Protein AF-A0A1V6B0K1-F1 (afdb_monomer)

Radius of gyration: 16.67 Å; Cα contacts (8 Å, |Δi|>4): 149; chains: 1; bounding box: 42×35×43 Å

pLD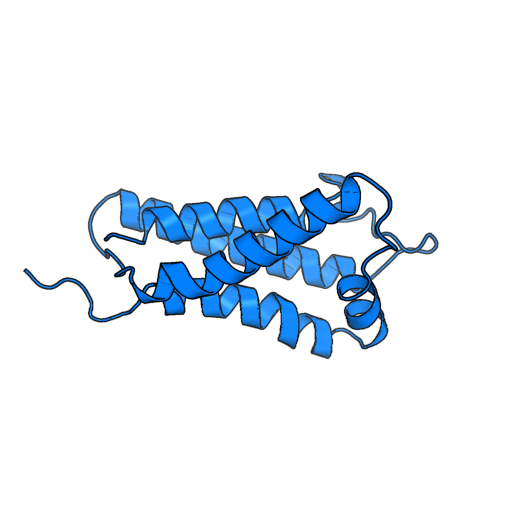DT: mean 90.06, std 9.3, range [43.12, 98.5]

Mean predicted aligned error: 4.93 Å

Solvent-accessible surface area (backbone atoms only — not comparable to full-atom values): 7162 Å² total; per-residue (Å²): 137,83,74,57,89,52,44,26,43,69,69,48,48,61,63,50,45,48,65,56,50,51,35,51,74,68,29,68,67,41,34,50,61,73,69,59,73,78,90,70,59,78,70,45,48,59,53,48,50,52,51,52,54,53,56,52,44,68,61,55,54,28,57,74,20,31,35,44,89,63,64,70,49,22,56,53,10,50,50,30,32,53,51,11,48,52,44,29,52,53,34,51,60,44,59,51,51,47,41,98,87,69,52,44,62,60,77,63,36,59,79,30,95,55,39,47,59,55,15,47,50,38,21,52,51,7,41,54,48,23,38,42,125

Sequence (133 aa):
MKTSFLSGLFLVLPVLLVRFFLLSFLGKEAFKRAAYFPPVRGIEKSAYLVNVLTTFLLFVIPFFLKINTKGFLCITGLFLFILGLALYIISIIQFSKPGENGVNTSGLYSISRNPMYVAFFIYFSGCSLLSRS

Secondary structure (DSSP, 8-state):
----S-BGGGGTHHHHHIIIIIHHHH-HHHHHHHH--PPP-TTHHHHHHHHHHHHHHHHHHHHH-EE---SHHHHHHHHHHHHHHHHHHHHHHHHTS--TTSS--STHHHH-S-HHHHHHHHHHHHHHHHEE-

Structure (mmCIF, N/CA/C/O backbone):
data_AF-A0A1V6B0K1-F1
#
_entry.id   AF-A0A1V6B0K1-F1
#
loop_
_atom_site.group_PDB
_atom_site.id
_atom_site.type_symbol
_atom_site.label_atom_id
_atom_site.label_alt_id
_atom_site.label_comp_id
_atom_site.label_asym_id
_atom_site.label_entity_id
_atom_site.label_seq_id
_atom_site.pdbx_PDB_ins_code
_atom_site.Cartn_x
_atom_site.Cartn_y
_atom_site.Cartn_z
_atom_site.occupancy
_atom_site.B_iso_or_equiv
_atom_site.auth_seq_id
_atom_site.auth_comp_id
_atom_site.auth_asym_id
_atom_site.auth_atom_id
_atom_site.pdbx_PDB_model_num
ATOM 1 N N . MET A 1 1 ? -21.598 5.524 24.552 1.00 43.12 1 MET A N 1
ATOM 2 C CA . MET A 1 1 ? -20.561 4.692 23.900 1.00 43.12 1 MET A CA 1
ATOM 3 C C . MET A 1 1 ? -20.408 5.156 22.448 1.00 43.12 1 MET A C 1
ATOM 5 O O . MET A 1 1 ? -21.234 4.791 21.631 1.00 43.12 1 MET A O 1
ATOM 9 N N . LYS A 1 2 ? -19.460 6.053 22.129 1.00 44.62 2 LYS A N 1
ATOM 10 C CA . LYS A 1 2 ? -19.291 6.580 20.758 1.00 44.62 2 LYS A CA 1
ATOM 11 C C . LYS A 1 2 ? -18.127 5.871 20.064 1.00 44.62 2 LYS A C 1
ATOM 13 O O . LYS A 1 2 ? -16.970 6.182 20.333 1.00 44.62 2 LYS A O 1
ATOM 18 N N . THR A 1 3 ? -18.443 4.879 19.240 1.00 53.88 3 THR A N 1
ATOM 19 C CA . THR A 1 3 ? -17.601 4.449 18.116 1.00 53.88 3 THR A CA 1
ATOM 20 C C . THR A 1 3 ? -17.549 5.615 17.131 1.00 53.88 3 THR A C 1
ATOM 22 O O . THR A 1 3 ? -18.575 6.252 16.887 1.00 53.88 3 THR A O 1
ATOM 25 N N . SER A 1 4 ? -16.367 5.953 16.620 1.00 55.31 4 SER A N 1
ATOM 26 C CA . SER A 1 4 ? -16.260 6.965 15.568 1.00 55.31 4 SER A CA 1
ATOM 27 C C . SER A 1 4 ? -17.088 6.531 14.352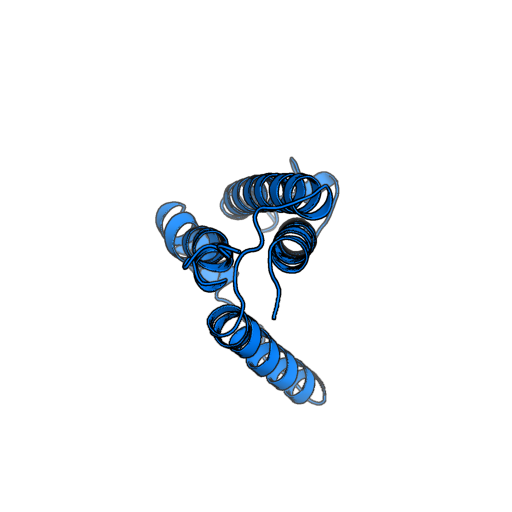 1.00 55.31 4 SER A C 1
ATOM 29 O O . SER A 1 4 ? -17.133 5.345 14.029 1.00 55.31 4 SER A O 1
ATOM 31 N N . PHE A 1 5 ? -17.746 7.479 13.683 1.00 57.12 5 PHE A N 1
ATOM 32 C CA . PHE A 1 5 ? -18.510 7.244 12.448 1.00 57.12 5 PHE A CA 1
ATOM 33 C C . PHE A 1 5 ? -17.595 7.020 11.223 1.00 57.12 5 PHE A C 1
ATOM 35 O O . PHE A 1 5 ? -18.072 6.791 10.116 1.00 57.12 5 PHE A O 1
ATOM 42 N N . LEU A 1 6 ? -16.270 7.090 11.400 1.00 68.94 6 LEU A N 1
ATOM 43 C CA . LEU A 1 6 ? -15.302 6.892 10.324 1.00 68.94 6 LEU A CA 1
ATOM 44 C C . LEU A 1 6 ? -15.246 5.411 9.913 1.00 68.94 6 LEU A C 1
ATOM 46 O O . LEU A 1 6 ? -14.858 4.543 10.699 1.00 68.94 6 LEU A O 1
ATOM 50 N N . SER A 1 7 ? -15.637 5.147 8.665 1.00 85.38 7 SER A N 1
ATOM 51 C CA . SER A 1 7 ? -15.526 3.836 8.019 1.00 85.38 7 SER A CA 1
ATOM 52 C C . SER A 1 7 ? -14.060 3.405 7.895 1.00 85.38 7 SER A C 1
ATOM 54 O O . SER A 1 7 ? -13.173 4.228 7.655 1.00 85.38 7 SER A O 1
ATOM 56 N N . GLY A 1 8 ? -13.803 2.100 7.994 1.00 86.25 8 GLY A N 1
ATOM 57 C CA . GLY A 1 8 ? -12.497 1.497 7.734 1.00 86.25 8 GLY A CA 1
ATOM 58 C C . GLY A 1 8 ? -11.970 1.776 6.323 1.00 86.25 8 GLY A C 1
ATOM 59 O O . GLY A 1 8 ? -10.765 1.695 6.106 1.00 86.25 8 GLY A O 1
ATOM 60 N N . LEU A 1 9 ? -12.827 2.200 5.386 1.00 87.00 9 LEU A N 1
ATOM 61 C CA . LEU A 1 9 ? -12.422 2.654 4.053 1.00 87.00 9 LEU A CA 1
ATOM 62 C C . LEU A 1 9 ? -11.352 3.762 4.110 1.00 87.00 9 LEU A C 1
ATOM 64 O O . LEU A 1 9 ? -10.418 3.763 3.309 1.00 87.00 9 LEU A O 1
ATOM 68 N N . PHE A 1 10 ? -11.434 4.667 5.095 1.00 90.50 10 PHE A N 1
ATOM 69 C CA . PHE A 1 10 ? -10.443 5.734 5.277 1.00 90.50 10 PHE A CA 1
ATOM 70 C C . PHE A 1 10 ? -9.040 5.202 5.584 1.00 90.50 10 PHE A C 1
ATOM 72 O O . PHE A 1 10 ? -8.059 5.867 5.261 1.00 90.50 10 PHE A O 1
ATOM 79 N N . LEU A 1 11 ? -8.933 4.001 6.159 1.00 92.25 11 LEU A N 1
ATOM 80 C CA . LEU A 1 11 ? -7.651 3.349 6.402 1.00 92.25 11 LEU A CA 1
ATOM 81 C C . LEU A 1 11 ? -7.049 2.759 5.127 1.00 92.25 11 LEU A C 1
ATOM 83 O O . LEU A 1 11 ? -5.871 2.468 5.122 1.00 92.25 11 LEU A O 1
ATOM 87 N N . VAL A 1 12 ? -7.802 2.567 4.045 1.00 91.75 12 VAL A N 1
ATOM 88 C CA . VAL A 1 12 ? -7.241 2.005 2.802 1.00 91.75 12 VAL A CA 1
ATOM 89 C C . VAL A 1 12 ? -6.950 3.096 1.774 1.00 91.75 12 VAL A C 1
ATOM 91 O O . VAL A 1 12 ? -6.043 2.952 0.958 1.00 91.75 12 VAL A O 1
ATOM 94 N N . LEU A 1 13 ? -7.640 4.237 1.844 1.00 91.62 13 LEU A N 1
ATOM 95 C CA . LEU A 1 13 ? -7.434 5.348 0.910 1.00 91.62 13 LEU A CA 1
ATOM 96 C C . LEU A 1 13 ? -5.960 5.782 0.758 1.00 91.62 13 LEU A C 1
ATOM 98 O O . LEU A 1 13 ? -5.517 5.897 -0.386 1.00 91.62 13 LEU A O 1
ATOM 102 N N . PRO A 1 14 ? -5.159 5.976 1.826 1.00 94.25 14 PRO A N 1
ATOM 103 C CA . PRO A 1 14 ? -3.788 6.462 1.669 1.00 94.25 14 PRO A CA 1
ATOM 104 C C . PRO A 1 14 ? -2.896 5.519 0.861 1.00 94.25 14 PRO A C 1
ATOM 106 O O . PRO A 1 14 ? -2.168 5.978 -0.019 1.00 94.25 14 PRO A O 1
ATOM 109 N N . VAL A 1 15 ? -2.975 4.204 1.095 1.00 92.81 15 VAL A N 1
ATOM 110 C CA . VAL A 1 15 ? -2.147 3.248 0.344 1.00 92.81 15 VAL A CA 1
ATOM 111 C C . VAL A 1 15 ? -2.549 3.179 -1.130 1.00 92.81 15 VAL A C 1
ATOM 113 O O . VAL A 1 15 ? -1.688 3.013 -1.991 1.00 92.81 15 VAL A O 1
ATOM 116 N N . LEU A 1 16 ? -3.830 3.390 -1.449 1.00 89.81 16 LEU A N 1
ATOM 117 C CA . LEU A 1 16 ? -4.314 3.462 -2.831 1.00 89.81 16 LEU A CA 1
ATOM 118 C C . LEU A 1 16 ? -3.849 4.732 -3.536 1.00 89.81 16 LEU A C 1
ATOM 120 O O . LEU A 1 16 ? -3.402 4.669 -4.683 1.00 89.81 16 LEU A O 1
ATOM 124 N N . LEU A 1 17 ? -3.907 5.872 -2.843 1.00 92.12 17 LEU A N 1
ATOM 125 C CA . LEU A 1 17 ? -3.390 7.135 -3.361 1.00 92.12 17 LEU A CA 1
ATOM 126 C C . LEU A 1 17 ? -1.900 7.010 -3.687 1.00 92.12 17 LEU A C 1
ATOM 128 O O . LEU A 1 17 ? -1.461 7.381 -4.773 1.00 92.12 17 LEU A O 1
ATOM 132 N N . VAL A 1 18 ? -1.128 6.400 -2.792 1.00 92.56 18 VAL A N 1
ATOM 133 C CA . VAL A 1 18 ? 0.295 6.138 -3.021 1.00 92.56 18 VAL A CA 1
ATOM 134 C C . VAL A 1 18 ? 0.502 5.160 -4.186 1.00 92.56 18 VAL A C 1
ATOM 136 O O . VAL A 1 18 ? 1.309 5.421 -5.076 1.00 92.56 18 VAL A O 1
ATOM 139 N N . ARG A 1 19 ? -0.262 4.066 -4.250 1.00 88.19 19 ARG A N 1
ATOM 140 C CA . ARG A 1 19 ? -0.124 3.057 -5.310 1.00 88.19 19 ARG A CA 1
ATOM 141 C C . ARG A 1 19 ? -0.385 3.622 -6.708 1.00 88.19 19 ARG A C 1
ATOM 143 O O . ARG A 1 19 ? 0.373 3.324 -7.628 1.00 88.19 19 ARG A O 1
ATOM 150 N N . PHE A 1 20 ? -1.454 4.399 -6.875 1.00 85.69 20 PHE A N 1
ATOM 151 C CA . PHE A 1 20 ? -1.906 4.845 -8.195 1.00 85.69 20 PHE A CA 1
ATOM 152 C C . PHE A 1 20 ? -1.455 6.264 -8.538 1.00 85.69 20 PHE A C 1
ATOM 154 O O . PHE A 1 20 ? -0.947 6.486 -9.636 1.00 85.69 20 PHE A O 1
ATOM 161 N N . PHE A 1 21 ? -1.601 7.224 -7.621 1.00 90.19 21 PHE A N 1
ATOM 162 C CA . PHE A 1 21 ? -1.319 8.631 -7.913 1.00 90.19 21 PHE A CA 1
ATOM 163 C C . PHE A 1 21 ? 0.163 8.957 -7.769 1.00 90.19 21 PHE A C 1
ATOM 165 O O . PHE A 1 21 ? 0.748 9.475 -8.718 1.00 90.19 21 PHE A O 1
ATOM 172 N N . LEU A 1 22 ? 0.797 8.620 -6.637 1.00 91.12 22 LEU A N 1
ATOM 173 C CA . LEU A 1 22 ? 2.219 8.939 -6.435 1.00 91.12 22 LEU A CA 1
ATOM 174 C C . LEU A 1 22 ? 3.076 8.334 -7.551 1.00 91.12 22 LEU A C 1
ATOM 176 O O . LEU A 1 22 ? 3.899 9.027 -8.143 1.00 91.12 22 LEU A O 1
ATOM 180 N N . LEU A 1 23 ? 2.849 7.063 -7.885 1.00 87.38 23 LEU A N 1
ATOM 181 C CA . LEU A 1 23 ? 3.613 6.404 -8.940 1.00 87.38 23 LEU A CA 1
ATOM 182 C C . LEU A 1 23 ? 3.386 7.041 -10.322 1.00 87.38 23 LEU A C 1
ATOM 184 O O . LEU A 1 23 ? 4.332 7.162 -11.100 1.00 87.38 23 LEU A O 1
ATOM 188 N N . SER A 1 24 ? 2.162 7.498 -10.604 1.00 88.06 24 SER A N 1
ATOM 189 C CA . SER A 1 24 ? 1.844 8.223 -11.841 1.00 88.06 24 SER A CA 1
ATOM 190 C C . SER A 1 24 ? 2.595 9.555 -11.942 1.00 88.06 24 SER A C 1
ATOM 192 O O . SER A 1 24 ? 3.058 9.906 -13.028 1.00 88.06 24 SER A O 1
ATOM 194 N N . PHE A 1 25 ? 2.782 10.264 -10.823 1.00 91.50 25 PHE A N 1
ATOM 195 C CA . PHE A 1 25 ? 3.589 11.491 -10.769 1.00 91.50 25 PHE A CA 1
ATOM 196 C C . PHE A 1 25 ? 5.096 11.233 -10.895 1.00 91.50 25 PHE A C 1
ATOM 198 O O . PHE A 1 25 ? 5.811 12.065 -11.447 1.00 91.50 25 PHE A O 1
ATOM 205 N N . LEU A 1 26 ? 5.589 10.089 -10.411 1.00 91.00 26 LEU A N 1
ATOM 206 C CA . LEU A 1 26 ? 7.016 9.751 -10.449 1.00 91.00 26 LEU A CA 1
ATOM 207 C C . LEU A 1 26 ? 7.516 9.333 -11.841 1.00 91.00 26 LEU A C 1
ATOM 209 O O . LEU A 1 26 ? 8.717 9.400 -12.098 1.00 91.00 26 LEU A O 1
ATOM 213 N N . GLY A 1 27 ? 6.626 8.907 -12.741 1.00 89.06 27 GLY A N 1
ATOM 214 C CA . GLY A 1 27 ? 6.960 8.711 -14.150 1.00 89.06 27 GLY A CA 1
ATOM 215 C C . GLY A 1 27 ? 6.144 7.625 -14.847 1.00 89.06 27 GLY A C 1
ATOM 216 O O . GLY A 1 27 ? 5.885 6.554 -14.296 1.00 89.06 27 GLY A O 1
ATOM 217 N N . LYS A 1 28 ? 5.814 7.869 -16.123 1.00 87.06 28 LYS A N 1
ATOM 218 C CA . LYS A 1 28 ? 5.012 6.955 -16.959 1.00 87.06 28 LYS A CA 1
ATOM 219 C C . LYS A 1 28 ? 5.622 5.556 -17.066 1.00 87.06 28 LYS A C 1
ATOM 221 O O . LYS A 1 28 ? 4.895 4.573 -17.001 1.00 87.06 28 LYS A O 1
ATOM 226 N N . GLU A 1 29 ? 6.944 5.455 -17.187 1.00 88.44 29 GLU A N 1
ATOM 227 C CA . GLU A 1 29 ? 7.631 4.160 -17.280 1.00 88.44 29 GLU A CA 1
ATOM 228 C C . GLU A 1 29 ? 7.605 3.390 -15.954 1.00 88.44 29 GLU A C 1
ATOM 230 O O . GLU A 1 29 ? 7.416 2.177 -15.951 1.00 88.44 29 GLU A O 1
ATOM 235 N N . ALA A 1 30 ? 7.719 4.078 -14.814 1.00 87.69 30 ALA A N 1
ATOM 236 C CA . ALA A 1 30 ? 7.575 3.444 -13.504 1.00 87.69 30 ALA A CA 1
ATOM 237 C C . ALA A 1 30 ? 6.150 2.911 -13.298 1.00 87.69 30 ALA A C 1
ATOM 239 O O . ALA A 1 30 ? 5.971 1.778 -12.849 1.00 87.69 30 ALA A O 1
ATOM 240 N N . PHE A 1 31 ? 5.148 3.694 -13.700 1.00 88.69 31 PHE A N 1
ATOM 241 C CA . PHE A 1 31 ? 3.752 3.275 -13.678 1.00 88.69 31 PHE A CA 1
ATOM 242 C C . PHE A 1 31 ? 3.495 2.061 -14.583 1.00 88.69 31 PHE A C 1
ATOM 244 O O . PHE A 1 31 ? 2.932 1.070 -14.122 1.00 88.69 31 PHE A O 1
ATOM 251 N N . LYS A 1 32 ? 3.982 2.079 -15.834 1.00 89.75 32 LYS A N 1
ATOM 252 C CA . LYS A 1 32 ? 3.892 0.931 -16.754 1.00 89.75 32 LYS A CA 1
ATOM 253 C C . LYS A 1 32 ? 4.542 -0.324 -16.174 1.00 89.75 32 LYS A C 1
ATOM 255 O O . LYS A 1 32 ? 3.940 -1.389 -16.240 1.00 89.75 32 LYS A O 1
ATOM 260 N N . ARG A 1 33 ? 5.732 -0.208 -15.570 1.00 89.62 33 ARG A N 1
ATOM 261 C CA . ARG A 1 33 ? 6.414 -1.346 -14.927 1.00 89.62 33 ARG A CA 1
ATOM 262 C C . ARG A 1 33 ? 5.618 -1.923 -13.759 1.00 89.62 33 ARG A C 1
ATOM 264 O O . ARG A 1 33 ? 5.574 -3.135 -13.620 1.00 89.62 33 ARG A O 1
ATOM 271 N N . ALA A 1 34 ? 4.984 -1.090 -12.934 1.00 88.25 34 ALA A N 1
ATOM 272 C CA . ALA A 1 34 ? 4.155 -1.583 -11.829 1.00 88.25 34 ALA A CA 1
ATOM 273 C C . ALA A 1 34 ? 2.807 -2.162 -12.287 1.00 88.25 34 ALA A C 1
ATOM 275 O O . ALA A 1 34 ? 2.252 -3.023 -11.608 1.00 88.25 34 ALA A O 1
ATOM 276 N N . ALA A 1 35 ? 2.272 -1.677 -13.410 1.00 87.62 35 ALA A N 1
ATOM 277 C CA . ALA A 1 35 ? 1.057 -2.201 -14.026 1.00 87.62 35 ALA A CA 1
ATOM 278 C C . ALA A 1 35 ? 1.313 -3.472 -14.853 1.00 87.62 35 ALA A C 1
ATOM 280 O O . ALA A 1 35 ? 0.369 -4.192 -15.178 1.00 87.62 35 ALA A O 1
ATOM 281 N N . TYR A 1 36 ? 2.571 -3.749 -15.203 1.00 88.88 36 TYR A N 1
ATOM 282 C CA . TYR A 1 36 ? 2.939 -4.926 -15.969 1.00 88.88 36 TYR A CA 1
ATOM 283 C C . TYR A 1 36 ? 2.695 -6.195 -15.154 1.00 88.88 36 TYR A C 1
ATOM 285 O O . TYR A 1 36 ? 3.282 -6.402 -14.091 1.00 88.88 36 TYR A O 1
ATOM 293 N N . PHE A 1 37 ? 1.848 -7.066 -15.693 1.00 84.06 37 PHE A N 1
ATOM 294 C CA . PHE A 1 37 ? 1.618 -8.399 -15.164 1.00 84.06 37 PHE A CA 1
ATOM 295 C C . PHE A 1 37 ? 2.122 -9.427 -16.186 1.00 84.06 37 PHE A C 1
ATOM 297 O O . PHE A 1 37 ? 1.713 -9.360 -17.349 1.00 84.06 37 PHE A O 1
ATOM 304 N N . PRO A 1 38 ? 3.024 -10.350 -15.807 1.00 85.12 38 PRO A N 1
ATOM 305 C CA . PRO A 1 38 ? 3.553 -11.337 -16.740 1.00 85.12 38 PRO A CA 1
ATOM 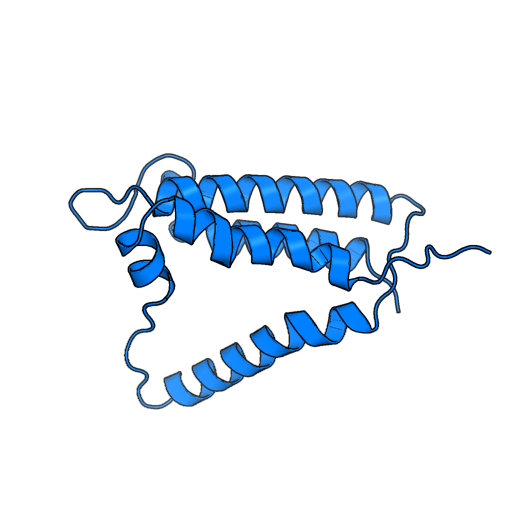306 C C . PRO A 1 38 ? 2.455 -12.311 -17.218 1.00 85.12 38 PRO A C 1
ATOM 308 O O . PRO A 1 38 ? 1.470 -12.527 -16.506 1.00 85.12 38 PRO A O 1
ATOM 311 N N . PRO A 1 39 ? 2.602 -12.924 -18.409 1.00 89.50 39 PRO A N 1
ATOM 312 C CA . PRO A 1 39 ? 1.619 -13.872 -18.930 1.00 89.50 39 PRO A CA 1
ATOM 313 C C . PRO A 1 39 ? 1.447 -15.084 -18.004 1.00 89.50 39 PRO A C 1
ATOM 315 O O . PRO A 1 39 ? 2.421 -15.774 -17.721 1.00 89.50 39 PRO A O 1
ATOM 318 N N . VAL A 1 40 ? 0.209 -15.376 -17.594 1.00 91.69 40 VAL A N 1
ATOM 319 C CA . VAL A 1 40 ? -0.120 -16.500 -16.696 1.00 91.69 40 VAL A CA 1
ATOM 320 C C . VAL A 1 40 ? -0.314 -17.819 -17.445 1.00 91.69 40 VAL A C 1
ATOM 322 O O . VAL A 1 40 ? -1.050 -17.881 -18.437 1.00 91.69 40 VAL A O 1
ATOM 325 N N . ARG A 1 41 ? 0.291 -18.908 -16.959 1.00 93.31 41 ARG A N 1
ATOM 326 C CA . ARG A 1 41 ? 0.202 -20.253 -17.559 1.00 93.31 41 ARG A CA 1
ATOM 327 C C . ARG A 1 41 ? -0.173 -21.327 -16.535 1.00 93.31 41 ARG A C 1
ATOM 329 O O . ARG A 1 41 ? 0.256 -21.304 -15.388 1.00 93.31 41 ARG A O 1
ATOM 336 N N . GLY A 1 42 ? -0.975 -22.305 -16.964 1.00 93.38 42 GLY A N 1
ATOM 337 C CA . GLY A 1 42 ? -1.361 -23.447 -16.125 1.00 93.38 42 GLY A CA 1
ATOM 338 C C . GLY A 1 42 ? -1.961 -23.024 -14.777 1.00 93.38 42 GLY A C 1
ATOM 339 O O . GLY A 1 42 ? -2.954 -22.295 -14.744 1.00 93.38 42 GLY A O 1
ATOM 340 N N . ILE A 1 43 ? -1.334 -23.461 -13.678 1.00 93.06 43 ILE A N 1
ATOM 341 C CA . ILE A 1 43 ? -1.774 -23.201 -12.296 1.00 93.06 43 ILE A CA 1
ATOM 342 C C . ILE A 1 43 ? -1.708 -21.720 -11.892 1.00 93.06 43 ILE A C 1
ATOM 344 O O . ILE A 1 43 ? -2.452 -21.283 -11.012 1.00 93.06 43 ILE A O 1
ATOM 348 N N . GLU A 1 44 ? -0.887 -20.918 -12.577 1.00 92.69 44 GLU A N 1
ATOM 349 C CA . GLU A 1 44 ? -0.782 -19.477 -12.329 1.00 92.69 44 GLU A CA 1
ATOM 350 C C . GLU A 1 44 ? -2.108 -18.759 -12.598 1.00 92.69 44 GLU A C 1
ATOM 352 O O . GLU A 1 44 ? -2.381 -17.735 -11.979 1.00 92.69 44 GLU A O 1
ATOM 357 N N . LYS A 1 45 ? -2.976 -19.310 -13.463 1.00 92.69 45 LYS A N 1
ATOM 358 C CA . LYS A 1 45 ? -4.320 -18.762 -13.705 1.00 92.69 45 LYS A CA 1
ATOM 359 C C . LYS A 1 45 ? -5.175 -18.776 -12.439 1.00 92.69 45 LYS A C 1
ATOM 361 O O . LYS A 1 45 ? -5.833 -17.784 -12.136 1.00 92.69 45 LYS A O 1
ATOM 366 N N . SER A 1 46 ? -5.141 -19.873 -11.683 1.00 93.19 46 SER A N 1
ATOM 367 C CA . SER A 1 46 ? -5.879 -19.982 -10.422 1.00 93.19 46 SER A CA 1
ATOM 368 C C . SER A 1 46 ? -5.285 -19.068 -9.354 1.00 93.19 46 SER A C 1
ATOM 370 O O . SER A 1 46 ? -6.027 -18.371 -8.667 1.00 93.19 46 SER A O 1
ATOM 372 N N . ALA A 1 47 ? -3.953 -18.999 -9.256 1.00 91.94 47 ALA A N 1
ATOM 373 C CA . ALA A 1 47 ? -3.281 -18.072 -8.344 1.00 91.94 47 ALA A CA 1
ATOM 374 C C . ALA A 1 47 ? -3.608 -16.603 -8.674 1.00 91.94 47 ALA A C 1
ATOM 376 O O . ALA A 1 47 ? -3.868 -15.802 -7.776 1.00 91.94 47 ALA A O 1
ATOM 377 N N . TYR A 1 48 ? -3.666 -16.259 -9.962 1.00 92.00 48 TYR A N 1
ATOM 378 C CA . TYR A 1 48 ? -4.079 -14.939 -10.424 1.00 92.00 48 TYR A CA 1
ATOM 379 C C . TYR A 1 48 ? -5.528 -14.625 -10.051 1.00 92.00 48 TYR A C 1
ATOM 381 O O . TYR A 1 48 ? -5.798 -13.533 -9.552 1.00 92.00 48 TYR A O 1
ATOM 389 N N . LEU A 1 49 ? -6.448 -15.581 -10.217 1.00 93.31 49 LEU A N 1
ATOM 390 C CA . LEU A 1 49 ? -7.840 -15.405 -9.803 1.00 93.31 49 LEU A CA 1
ATOM 391 C C . LEU A 1 49 ? -7.946 -15.143 -8.297 1.00 93.31 49 LEU A C 1
ATOM 393 O O . LEU A 1 49 ? -8.619 -14.197 -7.891 1.00 93.31 49 LEU A O 1
ATOM 397 N N . VAL A 1 50 ? -7.237 -15.924 -7.475 1.00 94.50 50 VAL A N 1
ATOM 398 C CA . VAL A 1 50 ? -7.168 -15.694 -6.023 1.00 94.50 50 VAL A CA 1
ATOM 399 C C . VAL A 1 50 ? -6.645 -14.291 -5.733 1.00 94.50 50 VAL A C 1
ATOM 401 O O . VAL A 1 50 ? -7.254 -13.580 -4.943 1.00 94.50 50 VAL A O 1
ATOM 404 N N . ASN A 1 51 ? -5.573 -13.860 -6.401 1.00 90.75 51 ASN A N 1
ATOM 405 C CA . ASN A 1 51 ? -5.011 -12.523 -6.225 1.00 90.75 51 ASN A CA 1
ATOM 406 C C . ASN A 1 51 ? -6.002 -11.404 -6.591 1.00 90.75 51 ASN A C 1
ATOM 408 O O . ASN A 1 51 ? -6.100 -10.418 -5.864 1.00 90.75 51 ASN A O 1
ATOM 412 N N . VAL A 1 52 ? -6.749 -11.537 -7.692 1.00 92.31 52 VAL A N 1
ATOM 413 C CA . VAL A 1 52 ? -7.770 -10.551 -8.089 1.00 92.31 52 VAL A CA 1
ATOM 414 C C . VAL A 1 52 ? -8.898 -10.499 -7.061 1.00 92.31 52 VAL A C 1
ATOM 416 O O . VAL A 1 52 ? -9.273 -9.410 -6.624 1.00 92.31 52 VAL A O 1
ATOM 419 N N . LEU A 1 53 ? -9.403 -11.659 -6.630 1.00 95.69 53 LEU A N 1
ATOM 420 C CA . LEU A 1 53 ? -10.486 -11.743 -5.650 1.00 95.69 53 LEU A CA 1
ATOM 421 C C . LEU A 1 53 ? -10.068 -11.173 -4.293 1.00 95.69 53 LEU A C 1
ATOM 423 O O . LEU A 1 53 ? -10.791 -10.357 -3.726 1.00 95.69 53 LEU A O 1
ATOM 427 N N . THR A 1 54 ? -8.892 -11.537 -3.779 1.00 91.56 54 THR A N 1
ATOM 428 C CA . THR A 1 54 ? -8.400 -11.005 -2.499 1.00 91.56 54 THR A CA 1
ATOM 429 C C . THR A 1 54 ? -8.101 -9.516 -2.590 1.00 91.56 54 TH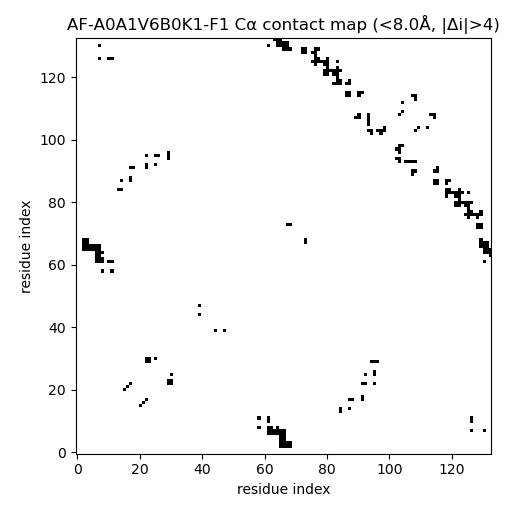R A C 1
ATOM 431 O O . THR A 1 54 ? -8.469 -8.771 -1.684 1.00 91.56 54 THR A O 1
ATOM 434 N N . THR A 1 55 ? -7.526 -9.056 -3.705 1.00 89.25 55 THR A N 1
ATOM 435 C CA . THR A 1 55 ? -7.318 -7.626 -3.955 1.00 89.25 55 THR A CA 1
ATOM 436 C C . THR A 1 55 ? -8.645 -6.878 -3.944 1.00 89.25 55 THR A C 1
ATOM 438 O O . THR A 1 55 ? -8.736 -5.854 -3.283 1.00 89.25 55 THR A O 1
ATOM 441 N N . PHE A 1 56 ? -9.689 -7.395 -4.596 1.00 91.00 56 PHE A N 1
ATOM 442 C CA . PHE A 1 56 ? -11.026 -6.797 -4.569 1.00 91.00 56 PHE A CA 1
ATOM 443 C C . PHE A 1 56 ? -11.618 -6.754 -3.149 1.00 91.00 56 PHE A C 1
ATOM 445 O O . PHE A 1 56 ? -12.136 -5.723 -2.716 1.00 91.00 56 PHE A O 1
ATOM 452 N N . LEU A 1 57 ? -11.476 -7.836 -2.380 1.00 91.38 57 LEU A N 1
ATOM 453 C CA . LEU A 1 57 ? -11.952 -7.901 -0.996 1.00 91.38 57 LEU A CA 1
ATOM 454 C C . LEU A 1 57 ? -11.252 -6.899 -0.067 1.00 91.38 57 LEU A C 1
ATOM 456 O O . LEU A 1 57 ? -11.897 -6.399 0.856 1.00 91.38 57 LEU A O 1
ATOM 460 N N . LEU A 1 58 ? -9.990 -6.535 -0.334 1.00 86.19 58 LEU A N 1
ATOM 461 C CA . LEU A 1 58 ? -9.296 -5.467 0.402 1.00 86.19 58 LEU A CA 1
ATOM 462 C C . LEU A 1 58 ? -9.974 -4.095 0.254 1.00 86.19 58 LEU A C 1
ATOM 464 O O . LEU A 1 58 ? -9.752 -3.234 1.099 1.00 86.19 58 LEU A O 1
ATOM 468 N N . PHE A 1 59 ? -10.810 -3.882 -0.767 1.00 84.12 59 PHE A N 1
ATOM 469 C CA . PHE A 1 59 ? -11.623 -2.667 -0.907 1.00 84.12 59 PHE A CA 1
ATOM 470 C C . PHE A 1 59 ? -13.001 -2.816 -0.263 1.00 84.12 59 PHE A C 1
ATOM 472 O O . PHE A 1 59 ? -13.502 -1.877 0.352 1.00 84.12 59 PHE A O 1
ATOM 479 N N . VAL A 1 60 ? -13.614 -3.993 -0.403 1.00 89.25 60 VAL A N 1
ATOM 480 C CA . VAL A 1 60 ? -15.000 -4.230 0.021 1.00 89.25 60 VAL A CA 1
ATOM 481 C C . VAL A 1 60 ? -15.115 -4.420 1.530 1.00 89.25 60 VAL A C 1
ATOM 483 O O . VAL A 1 60 ? -15.994 -3.834 2.151 1.00 89.25 60 VAL A O 1
ATOM 486 N N . ILE A 1 61 ? -14.232 -5.205 2.149 1.00 90.25 61 ILE A N 1
ATOM 487 C CA . ILE A 1 61 ? -14.330 -5.521 3.582 1.00 90.25 61 ILE A CA 1
ATOM 488 C C . ILE A 1 61 ? -14.228 -4.258 4.461 1.00 90.25 61 ILE A C 1
ATOM 490 O O . ILE A 1 61 ? -15.090 -4.083 5.326 1.00 90.25 61 ILE A O 1
ATOM 494 N N . PRO A 1 62 ? -13.264 -3.335 4.252 1.00 89.06 62 PRO A N 1
ATOM 495 C CA . PRO A 1 62 ? -13.130 -2.141 5.091 1.00 89.06 62 PRO A CA 1
ATOM 496 C C . PRO A 1 62 ? -14.342 -1.209 5.074 1.00 89.06 62 PRO A C 1
ATOM 498 O O . PRO A 1 62 ? -14.517 -0.444 6.021 1.00 89.06 62 PRO A O 1
ATOM 501 N N . PHE A 1 63 ? -15.192 -1.283 4.044 1.00 87.25 63 PHE A N 1
ATOM 502 C CA . PHE A 1 63 ? -16.450 -0.537 3.990 1.00 87.25 63 PHE A CA 1
ATOM 503 C C . PHE A 1 63 ? -17.368 -0.880 5.172 1.00 87.25 63 PHE A C 1
ATOM 505 O O . PHE A 1 63 ? -17.990 0.010 5.753 1.00 87.25 63 PHE A O 1
ATOM 512 N N . PHE A 1 64 ? -17.398 -2.156 5.565 1.00 88.81 64 PHE A N 1
ATOM 513 C CA . PHE A 1 64 ? -18.230 -2.665 6.657 1.00 88.81 64 PHE A CA 1
ATOM 514 C C . PHE A 1 64 ? -17.570 -2.547 8.036 1.00 88.81 64 PHE A C 1
ATOM 516 O O . PHE A 1 64 ? -18.229 -2.779 9.048 1.00 88.81 64 PHE A O 1
ATOM 523 N N . LEU A 1 65 ? -16.286 -2.185 8.095 1.00 90.00 65 LEU A N 1
ATOM 524 C CA . LEU A 1 65 ? -15.543 -2.058 9.345 1.00 90.00 65 LEU A CA 1
ATOM 525 C C . LEU A 1 65 ? -15.610 -0.631 9.890 1.00 90.00 65 LEU A C 1
ATOM 527 O O . LEU A 1 65 ? -15.664 0.348 9.143 1.00 90.00 65 LEU A O 1
ATOM 531 N N . LYS A 1 66 ? -15.555 -0.503 11.217 1.00 90.44 66 LYS A N 1
ATOM 532 C CA . LYS A 1 66 ? -15.465 0.787 11.914 1.00 90.44 66 LYS A CA 1
ATOM 533 C C . LYS A 1 66 ? -14.090 0.955 12.536 1.00 90.44 66 LYS A C 1
ATOM 535 O O . LYS A 1 66 ? -13.487 -0.011 13.002 1.00 90.44 66 LYS A O 1
ATOM 540 N N . ILE A 1 67 ? -13.616 2.196 12.592 1.00 89.88 67 ILE A N 1
ATOM 541 C CA . ILE A 1 67 ? -12.352 2.509 13.258 1.00 89.88 67 ILE A CA 1
ATOM 542 C C . ILE A 1 67 ? -12.5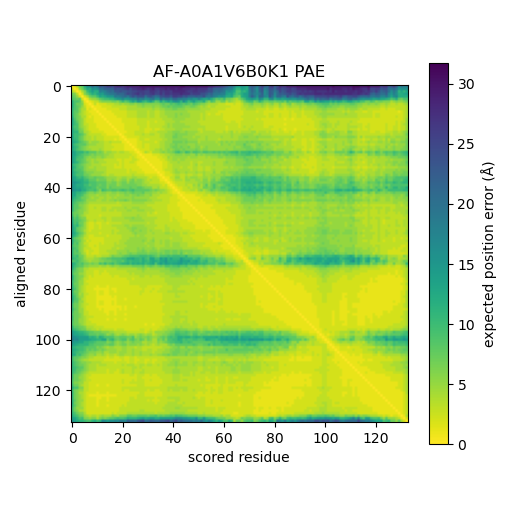73 2.566 14.773 1.00 89.88 67 ILE A C 1
ATOM 544 O O . ILE A 1 67 ? -13.392 3.342 15.281 1.00 89.88 67 ILE A O 1
ATOM 548 N N . ASN A 1 68 ? -11.816 1.756 15.507 1.00 85.94 68 ASN A N 1
ATOM 549 C CA . ASN A 1 68 ? -11.763 1.784 16.957 1.00 85.94 68 ASN A CA 1
ATOM 550 C C . ASN A 1 68 ? -10.601 2.667 17.422 1.00 85.94 68 ASN A C 1
ATOM 552 O O . ASN A 1 68 ? -9.434 2.343 17.235 1.00 85.94 68 ASN A O 1
ATOM 556 N N . THR A 1 69 ? -10.933 3.770 18.085 1.00 83.06 69 THR A N 1
ATOM 557 C CA . THR A 1 69 ? -9.963 4.771 18.544 1.00 83.06 69 THR A CA 1
ATOM 558 C C . THR A 1 69 ? -9.535 4.586 20.003 1.00 83.06 69 THR A C 1
ATOM 560 O O . THR A 1 69 ? -9.057 5.528 20.633 1.00 83.06 69 THR A O 1
ATOM 563 N N . LYS A 1 70 ? -9.752 3.401 20.593 1.00 83.25 70 LYS A N 1
ATOM 564 C CA . LYS A 1 70 ? -9.555 3.174 22.032 1.00 83.25 70 LYS A CA 1
ATOM 565 C C . LYS A 1 70 ? -8.580 2.044 22.339 1.00 83.25 70 LYS A C 1
ATOM 567 O O . LYS A 1 70 ? -8.616 0.984 21.720 1.00 83.25 70 LYS A O 1
ATOM 572 N N . GLY A 1 71 ? -7.798 2.255 23.397 1.00 87.31 71 GLY A N 1
ATOM 573 C CA . GLY A 1 71 ? -6.925 1.250 24.000 1.00 87.31 71 GLY A CA 1
ATOM 574 C C . GLY A 1 71 ? -5.573 1.091 23.305 1.00 87.31 71 GLY A C 1
ATOM 575 O O . GLY A 1 71 ? -5.263 1.754 22.317 1.00 87.31 71 GLY A O 1
AT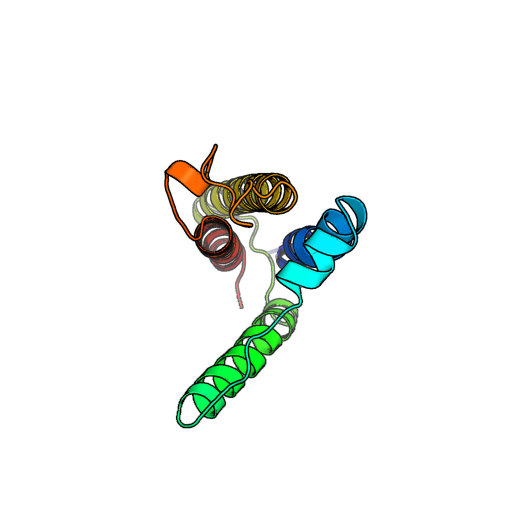OM 576 N N . PHE A 1 72 ? -4.763 0.179 23.838 1.00 90.31 72 PHE A N 1
ATOM 577 C CA . PHE A 1 72 ? -3.399 -0.085 23.371 1.00 90.31 72 PHE A CA 1
ATOM 578 C C . PHE A 1 72 ? -3.333 -0.570 21.910 1.00 90.31 72 PHE A C 1
ATOM 580 O O . PHE A 1 72 ? -2.411 -0.217 21.175 1.00 90.31 72 PHE A O 1
ATOM 587 N N . LEU A 1 73 ? -4.350 -1.314 21.457 1.00 90.81 73 LEU A N 1
ATOM 588 C CA . LEU A 1 73 ? -4.470 -1.760 20.062 1.00 90.81 73 LEU A CA 1
ATOM 589 C C . LEU A 1 73 ? -4.592 -0.587 19.080 1.00 90.81 73 LEU A C 1
ATOM 591 O O . LEU A 1 73 ? -4.068 -0.655 17.976 1.00 90.81 73 LEU A O 1
ATOM 595 N N . CYS A 1 74 ? -5.214 0.522 19.494 1.00 92.25 74 CYS A N 1
ATOM 596 C CA . CYS A 1 74 ? -5.289 1.717 18.658 1.00 92.25 74 CYS A CA 1
ATOM 597 C C . CYS A 1 74 ? -3.911 2.366 18.479 1.00 92.25 74 CYS A C 1
ATOM 599 O O . CYS A 1 74 ? -3.568 2.778 17.376 1.00 92.25 74 CYS A O 1
ATOM 601 N N . ILE A 1 75 ? -3.118 2.458 19.550 1.00 94.44 75 ILE A N 1
ATOM 602 C CA . ILE A 1 75 ? -1.787 3.082 19.507 1.00 94.44 75 ILE A CA 1
ATOM 603 C C . ILE A 1 75 ? -0.846 2.243 18.638 1.00 94.44 75 ILE A C 1
ATOM 605 O O . ILE A 1 75 ? -0.193 2.766 17.737 1.00 94.44 75 ILE A O 1
ATOM 609 N N . THR A 1 76 ? -0.817 0.932 18.876 1.00 95.62 76 THR A N 1
ATOM 610 C CA . THR A 1 76 ? -0.009 -0.011 18.088 1.00 95.62 76 THR A CA 1
ATOM 611 C C . THR A 1 76 ? -0.457 -0.062 16.630 1.00 95.62 76 THR A C 1
ATOM 613 O O . THR A 1 76 ? 0.378 0.020 15.731 1.00 95.62 76 THR A O 1
ATOM 616 N N . GLY A 1 77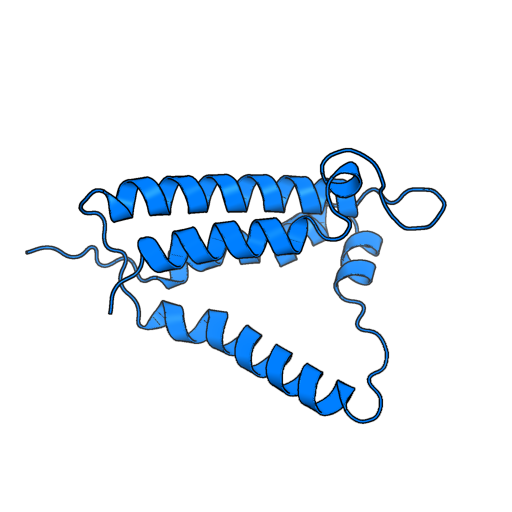 ? -1.767 -0.106 16.381 1.00 96.12 77 GLY A N 1
ATOM 617 C CA . GLY A 1 77 ? -2.335 -0.054 15.038 1.00 96.12 77 GLY A CA 1
ATOM 618 C C . GLY A 1 77 ? -1.969 1.229 14.291 1.00 96.12 77 GLY A C 1
ATOM 619 O O . GLY A 1 77 ? -1.544 1.162 13.141 1.00 96.12 77 GLY A O 1
ATOM 620 N N . LEU A 1 78 ? -2.044 2.389 14.953 1.00 96.06 78 LEU A N 1
ATOM 621 C CA . LEU A 1 78 ? -1.664 3.678 14.367 1.00 96.06 78 LEU A CA 1
ATOM 622 C C . LEU A 1 78 ? -0.166 3.748 14.052 1.00 96.06 78 LEU A C 1
ATOM 624 O O . LEU A 1 78 ? 0.214 4.228 12.984 1.00 96.06 78 LEU A O 1
ATOM 628 N N . PHE A 1 79 ? 0.682 3.237 14.945 1.00 97.50 79 PHE A N 1
ATOM 629 C CA . PHE A 1 79 ? 2.120 3.161 14.704 1.00 97.50 79 PHE A CA 1
ATOM 630 C C . PHE A 1 79 ? 2.437 2.318 13.461 1.00 97.50 79 PHE A C 1
ATOM 632 O O . PHE A 1 79 ? 3.126 2.794 12.559 1.00 97.50 79 PHE A O 1
ATOM 639 N N . LEU A 1 80 ? 1.888 1.101 13.371 1.00 98.19 80 LEU A N 1
ATOM 640 C CA . LEU A 1 80 ? 2.097 0.221 12.215 1.00 98.19 80 LEU A CA 1
ATOM 641 C C . LEU A 1 80 ? 1.510 0.810 10.930 1.00 98.19 80 LEU A C 1
ATOM 643 O O . LEU A 1 80 ? 2.125 0.710 9.871 1.00 98.19 80 LEU A O 1
ATOM 647 N N . PHE A 1 81 ? 0.357 1.470 11.019 1.00 97.19 81 PHE A N 1
ATOM 648 C CA . PHE A 1 81 ? -0.264 2.162 9.897 1.00 97.19 81 PHE A CA 1
ATOM 649 C C . PHE A 1 81 ? 0.656 3.246 9.316 1.00 97.19 81 PHE A C 1
ATOM 651 O O . PHE A 1 81 ? 0.927 3.251 8.115 1.00 97.19 81 PHE A O 1
ATOM 658 N N . ILE A 1 82 ? 1.186 4.136 10.161 1.00 98.06 82 ILE A N 1
ATOM 659 C CA . ILE A 1 82 ? 2.078 5.221 9.726 1.00 98.06 82 ILE A CA 1
ATOM 660 C C . ILE A 1 82 ? 3.406 4.654 9.215 1.00 98.06 82 ILE A C 1
ATOM 662 O O . ILE A 1 82 ? 3.868 5.044 8.142 1.00 98.06 82 ILE A O 1
ATOM 666 N N . LEU A 1 83 ? 4.001 3.707 9.948 1.00 98.50 83 LEU A N 1
ATOM 667 C CA . LEU A 1 83 ? 5.265 3.075 9.574 1.00 98.50 83 LEU A CA 1
ATOM 668 C C . LEU A 1 83 ? 5.153 2.353 8.227 1.00 98.50 83 LEU A C 1
ATOM 670 O O . LEU A 1 83 ? 5.977 2.567 7.339 1.00 98.50 83 LEU A O 1
ATOM 674 N N . GLY A 1 84 ? 4.118 1.529 8.056 1.00 98.44 84 GLY A N 1
ATOM 675 C CA . GLY A 1 84 ? 3.860 0.809 6.814 1.00 98.44 84 GLY A CA 1
ATOM 676 C C . GLY A 1 84 ? 3.656 1.760 5.638 1.00 98.44 84 GLY A C 1
ATOM 677 O O . GLY A 1 84 ? 4.238 1.549 4.576 1.00 98.44 84 GLY A O 1
ATOM 678 N N . LEU A 1 85 ? 2.912 2.855 5.835 1.00 98.38 85 LEU A N 1
ATOM 679 C CA . LEU A 1 85 ? 2.698 3.858 4.791 1.00 98.38 85 LEU A CA 1
ATOM 680 C C . LEU A 1 85 ? 4.002 4.561 4.395 1.00 98.38 85 LEU A C 1
ATOM 682 O O . LEU A 1 85 ? 4.282 4.702 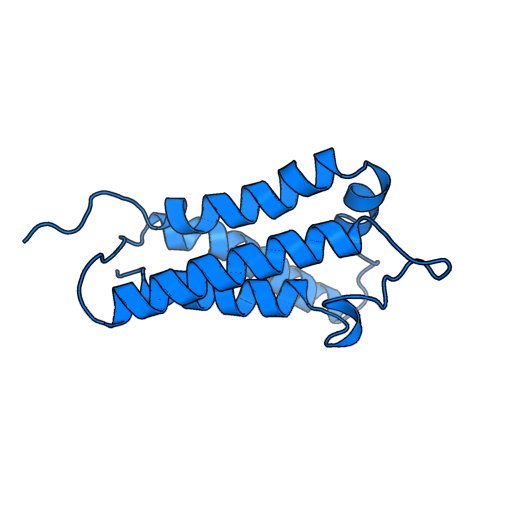3.205 1.00 98.38 85 LEU A O 1
ATOM 686 N N . ALA A 1 86 ? 4.821 4.958 5.372 1.00 98.31 86 ALA A N 1
ATOM 687 C CA . ALA A 1 86 ? 6.112 5.594 5.121 1.00 98.31 86 ALA A CA 1
ATOM 688 C C . ALA A 1 86 ? 7.060 4.659 4.353 1.00 98.31 86 ALA A C 1
ATOM 690 O O . ALA A 1 86 ? 7.616 5.047 3.324 1.00 98.31 86 ALA A O 1
ATOM 691 N N . LEU A 1 87 ? 7.187 3.403 4.796 1.00 98.38 87 LEU A N 1
ATOM 692 C CA . LEU A 1 87 ? 7.987 2.390 4.104 1.00 98.38 87 LEU A CA 1
ATOM 693 C C . LEU A 1 87 ? 7.476 2.137 2.681 1.00 98.38 87 LEU A C 1
ATOM 695 O O . LEU A 1 87 ? 8.280 1.959 1.763 1.00 98.38 87 LEU A O 1
ATOM 699 N N . TYR A 1 88 ? 6.157 2.157 2.476 1.00 97.75 88 TYR A N 1
ATOM 700 C CA . TYR A 1 88 ? 5.558 1.956 1.160 1.00 97.75 88 TYR A CA 1
ATOM 701 C C . TYR A 1 88 ? 5.871 3.118 0.213 1.00 97.75 88 TYR A C 1
ATOM 703 O O . TYR A 1 88 ? 6.319 2.884 -0.910 1.00 97.75 88 TYR A O 1
ATOM 711 N N . ILE A 1 89 ? 5.732 4.362 0.682 1.00 97.75 89 ILE A N 1
ATOM 712 C CA . ILE A 1 89 ? 6.096 5.570 -0.075 1.00 97.75 89 ILE A CA 1
ATOM 713 C C . ILE A 1 89 ? 7.576 5.532 -0.469 1.00 97.75 89 ILE A C 1
ATOM 715 O O . ILE A 1 89 ? 7.902 5.704 -1.644 1.00 97.75 89 ILE A O 1
ATOM 719 N N . ILE A 1 90 ? 8.472 5.251 0.484 1.00 97.31 90 ILE A N 1
ATOM 720 C CA . ILE A 1 90 ? 9.917 5.161 0.224 1.00 97.31 90 ILE A CA 1
ATOM 721 C C . ILE A 1 90 ? 10.207 4.065 -0.809 1.00 97.31 90 ILE A C 1
ATOM 723 O O . ILE A 1 90 ? 10.965 4.294 -1.753 1.00 97.31 90 ILE A O 1
ATOM 727 N N . SER A 1 91 ? 9.565 2.901 -0.675 1.00 96.81 91 SER A N 1
ATOM 728 C CA . SER A 1 91 ? 9.712 1.794 -1.625 1.00 96.81 91 SER A CA 1
ATOM 729 C C . SER A 1 91 ? 9.253 2.187 -3.031 1.00 96.81 91 SER A C 1
ATOM 731 O O . SER A 1 91 ? 9.941 1.879 -3.999 1.00 96.81 91 SER A O 1
ATOM 733 N N . ILE A 1 92 ? 8.135 2.907 -3.171 1.00 95.44 92 ILE A N 1
ATOM 734 C CA . ILE A 1 92 ? 7.656 3.405 -4.471 1.00 95.44 92 ILE A CA 1
ATOM 735 C C . ILE A 1 92 ? 8.635 4.404 -5.094 1.00 95.44 92 ILE A C 1
ATOM 737 O O . ILE A 1 92 ? 8.949 4.290 -6.279 1.00 95.44 92 ILE A O 1
ATOM 741 N N . ILE A 1 93 ? 9.155 5.349 -4.307 1.00 95.44 93 ILE A N 1
ATOM 742 C CA . ILE A 1 93 ? 10.130 6.339 -4.789 1.00 95.44 93 ILE A CA 1
ATOM 743 C C . ILE A 1 93 ? 11.422 5.655 -5.254 1.00 95.44 93 ILE A C 1
ATOM 745 O O . ILE A 1 93 ? 12.033 6.066 -6.240 1.00 95.44 93 ILE A O 1
ATOM 749 N N . GLN A 1 94 ? 11.860 4.608 -4.557 1.00 95.31 94 GLN A N 1
ATOM 750 C CA . GLN A 1 94 ? 13.043 3.845 -4.956 1.00 95.31 94 GLN A CA 1
ATOM 751 C C . GLN A 1 94 ? 12.764 2.979 -6.192 1.00 95.31 94 GLN A C 1
ATOM 753 O O . GLN A 1 94 ? 13.581 2.940 -7.108 1.00 95.31 94 GLN A O 1
ATOM 758 N N . PHE A 1 95 ? 11.587 2.362 -6.288 1.00 93.75 95 PHE A N 1
ATOM 759 C CA . PHE A 1 95 ? 11.170 1.591 -7.462 1.00 93.75 95 PHE A CA 1
ATOM 760 C C . PHE A 1 95 ? 11.073 2.425 -8.741 1.00 93.75 95 PHE A C 1
ATOM 762 O O . PHE A 1 95 ? 11.368 1.942 -9.840 1.00 93.75 95 PHE A O 1
ATOM 769 N N . SER A 1 96 ? 10.675 3.694 -8.624 1.00 93.06 96 SER A N 1
ATOM 770 C CA . SER A 1 96 ? 10.615 4.586 -9.781 1.00 93.06 96 SER A CA 1
ATOM 771 C C . SER A 1 96 ? 11.999 4.930 -10.340 1.00 93.06 96 SER A C 1
ATOM 773 O O . SER A 1 96 ? 12.080 5.410 -11.470 1.00 93.06 96 SER A O 1
ATOM 775 N N . LYS A 1 97 ? 13.074 4.635 -9.595 1.00 92.88 97 LYS A N 1
ATOM 776 C CA . LYS A 1 97 ? 14.482 4.856 -9.952 1.00 92.88 97 LYS A CA 1
ATOM 777 C C . LYS A 1 97 ? 15.209 3.510 -10.139 1.00 92.88 97 LYS A C 1
ATOM 779 O O . LYS A 1 97 ? 15.948 3.095 -9.247 1.00 92.88 97 LYS A O 1
ATOM 784 N N . PRO A 1 98 ? 14.967 2.782 -11.243 1.00 90.25 98 PRO A N 1
ATOM 785 C CA . PRO A 1 98 ? 15.647 1.517 -11.503 1.00 90.25 98 PRO A CA 1
ATOM 786 C C . PRO A 1 98 ? 17.136 1.750 -11.796 1.00 90.25 98 PRO A C 1
ATOM 788 O O . PRO A 1 98 ? 17.499 2.790 -12.343 1.00 90.25 98 PRO A O 1
ATOM 791 N N . GLY A 1 99 ? 17.986 0.779 -11.451 1.00 88.69 99 GLY A N 1
ATOM 792 C CA . GLY A 1 99 ? 19.375 0.745 -11.916 1.00 88.69 99 GLY A CA 1
ATOM 793 C C . GLY A 1 99 ? 19.480 0.284 -13.373 1.00 88.69 99 GLY A C 1
ATOM 794 O O . GLY A 1 99 ? 18.468 0.012 -14.020 1.00 88.69 99 GLY A O 1
ATOM 795 N N . GLU A 1 100 ? 20.707 0.137 -13.874 1.00 86.25 100 GLU A N 1
ATOM 796 C CA . GLU A 1 100 ? 20.988 -0.262 -15.267 1.00 86.25 100 GLU A CA 1
ATOM 797 C C . GLU A 1 100 ? 20.314 -1.586 -15.661 1.00 86.25 100 GLU A C 1
ATOM 799 O O . GLU A 1 100 ? 19.774 -1.717 -16.755 1.00 86.25 100 GLU A O 1
ATOM 804 N N . ASN A 1 101 ? 20.229 -2.531 -14.722 1.00 86.19 101 ASN A N 1
ATOM 805 C CA . ASN A 1 101 ? 19.587 -3.833 -14.924 1.00 86.19 101 ASN A CA 1
ATOM 806 C C . ASN A 1 101 ? 18.052 -3.799 -14.753 1.00 86.19 101 ASN A C 1
ATOM 808 O O . ASN A 1 101 ? 17.415 -4.844 -14.628 1.00 86.19 101 ASN A O 1
ATOM 812 N N . GLY A 1 102 ? 17.439 -2.613 -14.665 1.00 84.75 102 GLY A N 1
ATOM 813 C CA . GLY A 1 102 ? 15.991 -2.435 -14.507 1.00 84.75 102 GLY A CA 1
ATOM 814 C C . GLY A 1 102 ? 15.459 -2.616 -13.078 1.00 84.75 102 GLY A C 1
ATOM 815 O O . GLY A 1 102 ? 14.273 -2.387 -12.836 1.00 84.75 102 GLY A O 1
ATOM 816 N N . VAL A 1 103 ? 16.320 -2.974 -12.120 1.00 87.38 103 VAL A N 1
ATOM 817 C CA . VAL A 1 103 ? 15.985 -3.176 -10.700 1.00 87.38 103 VAL A CA 1
ATOM 818 C C . VAL A 1 103 ? 16.808 -2.217 -9.841 1.00 87.38 103 VAL A C 1
ATOM 820 O O . VAL A 1 103 ? 17.987 -1.995 -10.110 1.00 87.38 103 VAL A O 1
ATOM 823 N N . ASN A 1 104 ? 16.197 -1.625 -8.813 1.00 92.12 104 ASN A N 1
ATOM 824 C CA . ASN A 1 104 ? 16.927 -0.846 -7.811 1.00 92.12 104 ASN A CA 1
ATOM 825 C C . ASN A 1 104 ? 17.495 -1.795 -6.742 1.00 92.12 104 ASN A C 1
ATOM 827 O O . ASN A 1 104 ? 16.782 -2.681 -6.286 1.00 92.12 104 ASN A O 1
ATOM 831 N N . THR A 1 105 ? 18.753 -1.614 -6.344 1.00 93.25 105 THR A N 1
ATOM 832 C CA . THR A 1 105 ? 19.453 -2.413 -5.316 1.00 93.25 105 THR A CA 1
ATOM 833 C C . THR A 1 105 ? 19.936 -1.571 -4.130 1.00 93.25 105 THR A C 1
ATOM 835 O O . THR A 1 105 ? 20.687 -2.049 -3.285 1.00 93.25 105 THR A O 1
ATOM 838 N N . SER A 1 106 ? 19.506 -0.312 -4.050 1.00 92.56 106 SER A N 1
ATOM 839 C CA . SER A 1 106 ? 19.861 0.642 -2.996 1.00 92.56 106 SER A CA 1
ATOM 840 C C . SER A 1 106 ? 18.704 0.872 -2.017 1.00 92.56 106 SER A C 1
ATOM 842 O O . SER A 1 106 ? 17.547 0.549 -2.297 1.00 92.56 106 SER A O 1
ATOM 844 N N . GLY A 1 107 ? 19.000 1.456 -0.853 1.00 94.69 107 GLY A N 1
ATOM 845 C CA . GLY A 1 107 ? 17.977 1.803 0.135 1.00 94.69 107 GLY A CA 1
ATOM 846 C C . GLY A 1 107 ? 17.241 0.576 0.679 1.00 94.69 107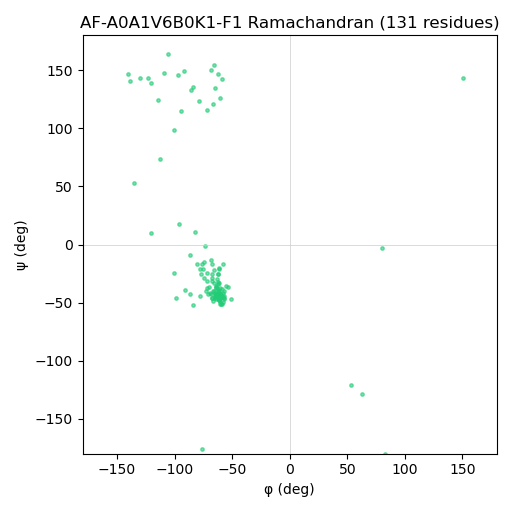 GLY A C 1
ATOM 847 O O . GLY A 1 107 ? 17.868 -0.381 1.108 1.00 94.69 107 GLY A O 1
ATOM 848 N N . LEU A 1 108 ? 15.905 0.573 0.659 1.00 96.50 108 LEU A N 1
ATOM 849 C CA . LEU A 1 108 ? 15.119 -0.568 1.147 1.00 96.50 108 LEU A CA 1
ATOM 850 C C . LEU A 1 108 ? 15.289 -1.811 0.263 1.00 96.50 108 LEU A C 1
ATOM 852 O O . LEU A 1 108 ? 15.137 -2.933 0.749 1.00 96.50 108 LEU A O 1
ATOM 856 N N . TYR A 1 109 ? 15.639 -1.619 -1.011 1.00 95.62 109 TYR A N 1
ATOM 857 C CA . TYR A 1 109 ? 15.867 -2.717 -1.944 1.00 95.62 109 TYR A CA 1
ATOM 858 C C . TYR A 1 109 ? 17.187 -3.467 -1.710 1.00 95.62 109 TYR A C 1
ATOM 860 O O . TYR A 1 109 ? 17.338 -4.581 -2.210 1.00 95.62 109 TYR A O 1
ATOM 868 N N . SER A 1 110 ? 18.125 -2.910 -0.930 1.00 95.75 110 SER A N 1
ATOM 869 C CA . SER A 1 110 ? 19.310 -3.661 -0.489 1.00 95.75 110 SER A CA 1
ATOM 870 C C . SER A 1 110 ? 18.987 -4.639 0.647 1.00 95.75 110 SER A C 1
ATOM 872 O O . SER A 1 110 ? 19.664 -5.652 0.799 1.00 95.75 110 SER A O 1
ATOM 874 N N . ILE A 1 111 ? 17.935 -4.357 1.425 1.00 96.62 111 ILE A N 1
ATOM 875 C CA . ILE A 1 111 ? 17.492 -5.181 2.559 1.00 96.62 111 ILE A CA 1
ATOM 876 C C . ILE A 1 111 ? 16.534 -6.283 2.085 1.00 96.62 111 ILE A C 1
ATOM 878 O O . ILE A 1 111 ? 16.618 -7.425 2.529 1.00 96.62 111 ILE A O 1
ATOM 882 N N . SER A 1 112 ? 15.605 -5.952 1.185 1.00 95.50 112 SER A N 1
ATOM 883 C CA . SER A 1 112 ? 14.615 -6.889 0.649 1.00 95.50 112 SER A CA 1
ATOM 884 C C . SER A 1 112 ? 14.434 -6.683 -0.844 1.00 95.50 112 SER A C 1
ATOM 886 O O . SER A 1 112 ? 14.317 -5.559 -1.310 1.00 95.50 112 SER A O 1
ATOM 888 N N . ARG A 1 113 ? 14.282 -7.775 -1.600 1.00 93.44 113 ARG A N 1
ATOM 889 C CA . ARG A 1 113 ? 13.914 -7.708 -3.028 1.00 93.44 113 ARG A CA 1
ATOM 890 C C . ARG A 1 113 ? 12.489 -7.187 -3.255 1.00 93.44 113 ARG A C 1
ATOM 892 O O . ARG A 1 113 ? 12.144 -6.809 -4.367 1.00 93.44 113 ARG A O 1
ATOM 899 N N . ASN A 1 114 ? 11.658 -7.195 -2.211 1.00 95.00 114 ASN A N 1
ATOM 900 C CA . ASN A 1 114 ? 10.221 -6.934 -2.269 1.00 95.00 114 ASN A CA 1
ATOM 901 C C . ASN A 1 114 ? 9.758 -5.989 -1.135 1.00 95.00 114 ASN A C 1
ATOM 903 O O . ASN A 1 114 ? 8.819 -6.321 -0.405 1.00 95.00 114 ASN A O 1
ATOM 907 N N . PRO A 1 115 ? 10.380 -4.807 -0.954 1.00 96.75 115 PRO A N 1
ATOM 908 C CA . PRO A 1 115 ? 10.131 -3.957 0.211 1.00 96.75 115 PRO A CA 1
ATOM 909 C C . PRO A 1 115 ? 8.707 -3.381 0.222 1.00 96.75 115 PRO A C 1
ATOM 911 O O . PRO A 1 115 ? 8.112 -3.233 1.286 1.00 96.75 115 PRO A O 1
ATOM 914 N N . MET A 1 116 ? 8.099 -3.177 -0.955 1.00 95.94 116 MET A N 1
ATOM 915 C CA . MET A 1 116 ? 6.691 -2.785 -1.077 1.00 95.94 116 MET A CA 1
ATOM 916 C C . MET A 1 116 ? 5.730 -3.777 -0.414 1.00 95.94 116 MET A C 1
ATOM 918 O O . MET A 1 116 ? 4.776 -3.358 0.234 1.00 95.94 116 MET A O 1
ATOM 922 N N . TYR A 1 117 ? 5.965 -5.083 -0.571 1.00 94.94 117 TYR A N 1
ATOM 923 C CA . TYR A 1 117 ? 5.097 -6.118 -0.004 1.00 94.94 117 TYR A CA 1
ATOM 924 C C . TYR A 1 117 ? 5.246 -6.203 1.517 1.00 94.94 117 TYR A C 1
ATOM 926 O O . TYR A 1 117 ? 4.253 -6.356 2.225 1.00 94.94 117 TYR A O 1
ATOM 934 N N . VAL A 1 118 ? 6.470 -6.025 2.024 1.00 97.56 118 VAL A N 1
ATOM 935 C CA . VAL A 1 118 ? 6.731 -5.923 3.468 1.00 97.56 118 VAL A CA 1
ATOM 936 C C . VAL A 1 118 ? 6.003 -4.711 4.053 1.00 97.56 118 VAL A C 1
ATOM 938 O O . VAL A 1 118 ? 5.307 -4.831 5.059 1.00 97.56 118 VAL A O 1
ATOM 941 N N . ALA A 1 119 ? 6.096 -3.558 3.388 1.00 97.88 119 ALA A N 1
ATOM 942 C CA . ALA A 1 119 ? 5.393 -2.349 3.798 1.00 97.88 119 ALA A CA 1
ATOM 943 C C . ALA A 1 119 ? 3.865 -2.528 3.778 1.00 97.88 119 ALA A C 1
ATOM 945 O O . ALA A 1 119 ? 3.194 -2.137 4.733 1.00 97.88 119 ALA A O 1
ATOM 946 N N . PHE A 1 120 ? 3.322 -3.184 2.745 1.00 94.62 120 PHE A N 1
ATOM 947 C CA . PHE A 1 120 ? 1.903 -3.543 2.666 1.00 94.62 120 PHE A CA 1
ATOM 948 C C . PHE A 1 120 ? 1.451 -4.404 3.845 1.00 94.62 120 PHE A C 1
ATOM 950 O O . PHE A 1 120 ? 0.405 -4.135 4.432 1.00 94.62 120 PHE A O 1
ATOM 957 N N . PHE A 1 121 ? 2.234 -5.421 4.205 1.00 96.06 121 PHE A N 1
ATOM 958 C CA . PHE A 1 121 ? 1.922 -6.294 5.332 1.00 96.06 121 PHE A CA 1
ATOM 959 C C . PHE A 1 121 ? 1.865 -5.516 6.654 1.00 96.06 121 PHE A C 1
ATOM 961 O O . PHE A 1 121 ? 0.894 -5.640 7.404 1.00 96.06 121 PHE A O 1
ATOM 968 N N . ILE A 1 122 ? 2.862 -4.663 6.913 1.00 98.12 122 ILE A N 1
ATOM 969 C CA . ILE A 1 122 ? 2.905 -3.801 8.105 1.00 98.12 122 ILE A CA 1
ATOM 970 C C . ILE A 1 122 ? 1.698 -2.851 8.120 1.00 98.12 122 ILE A C 1
ATOM 972 O O . ILE A 1 122 ? 1.002 -2.743 9.130 1.00 98.12 122 ILE A O 1
ATOM 976 N N . TYR A 1 123 ? 1.404 -2.218 6.983 1.00 97.56 123 TYR A N 1
ATOM 977 C CA . TYR A 1 123 ? 0.294 -1.279 6.837 1.00 97.56 123 TYR A CA 1
ATOM 978 C C . TYR A 1 123 ? -1.067 -1.924 7.118 1.00 97.56 123 TYR A C 1
ATOM 980 O O . TYR A 1 123 ? -1.844 -1.415 7.928 1.00 97.56 123 TYR A O 1
ATOM 988 N N . PHE A 1 124 ? -1.356 -3.065 6.484 1.00 95.00 124 PHE A N 1
ATOM 989 C CA . PHE A 1 124 ? -2.629 -3.760 6.669 1.00 95.00 124 PHE A CA 1
ATOM 990 C C . PHE A 1 124 ? -2.746 -4.430 8.041 1.00 95.00 124 PHE A C 1
ATOM 992 O O . PHE A 1 124 ? -3.860 -4.551 8.547 1.00 95.00 124 PHE A O 1
ATOM 999 N N . SER A 1 125 ? -1.628 -4.770 8.689 1.00 95.88 125 SER A N 1
ATOM 1000 C CA . SER A 1 125 ? -1.623 -5.150 10.109 1.00 95.88 125 SER A CA 1
ATOM 1001 C C . SER A 1 125 ? -2.019 -3.972 11.007 1.00 95.88 125 SER A C 1
ATOM 1003 O O . SER A 1 125 ? -2.795 -4.133 11.942 1.00 95.88 125 SER A O 1
ATOM 1005 N N . GLY A 1 126 ? -1.558 -2.756 10.699 1.00 95.75 126 GLY A N 1
ATOM 1006 C CA . GLY A 1 126 ? -2.040 -1.545 11.368 1.00 95.75 126 GLY A CA 1
ATOM 1007 C C . GLY A 1 126 ? -3.537 -1.317 11.147 1.00 95.75 126 GLY A C 1
ATOM 1008 O O . GLY A 1 126 ? -4.278 -1.070 12.098 1.00 95.75 126 GLY A O 1
ATOM 1009 N N . CYS A 1 127 ? -4.002 -1.476 9.904 1.00 94.38 127 CYS A N 1
ATOM 1010 C CA . CYS A 1 127 ? -5.418 -1.346 9.559 1.00 94.38 127 CYS A CA 1
ATOM 1011 C C . CYS A 1 127 ? -6.291 -2.353 10.315 1.00 94.38 127 CYS A C 1
ATOM 1013 O O . CYS A 1 127 ? -7.335 -1.966 10.837 1.00 94.38 127 CYS A O 1
ATOM 1015 N N . SER A 1 128 ? -5.865 -3.618 10.406 1.00 92.88 128 SER A N 1
ATOM 1016 C CA . SER A 1 128 ? -6.632 -4.659 11.091 1.00 92.88 128 SER A CA 1
ATOM 1017 C C . SER A 1 128 ? -6.778 -4.363 12.584 1.00 92.88 128 SER A C 1
ATOM 1019 O O . SER A 1 128 ? -7.889 -4.455 13.099 1.00 92.88 128 SER A O 1
ATOM 1021 N N . LEU A 1 129 ? -5.712 -3.904 13.252 1.00 93.75 129 LEU A N 1
ATOM 1022 C CA . LEU A 1 129 ? -5.736 -3.504 14.667 1.00 93.75 129 LEU A CA 1
ATOM 1023 C C . LEU A 1 129 ? -6.601 -2.263 14.934 1.00 93.75 129 LEU A C 1
ATOM 1025 O O . LEU A 1 129 ? -7.214 -2.151 15.998 1.00 93.75 129 LEU A O 1
ATOM 1029 N N . LEU A 1 130 ? -6.650 -1.330 13.979 1.00 93.44 130 LEU A N 1
ATOM 1030 C CA . LEU A 1 130 ? -7.485 -0.127 14.051 1.00 93.44 130 LEU A CA 1
ATOM 1031 C C . LEU A 1 130 ? -8.957 -0.406 13.727 1.00 93.44 130 LEU A C 1
ATOM 1033 O O . LEU A 1 130 ? -9.822 0.391 14.088 1.00 93.44 130 LEU A O 1
ATOM 1037 N N . SER A 1 131 ? -9.253 -1.504 13.037 1.00 90.25 131 SER A N 1
ATOM 1038 C CA . SER A 1 131 ? -10.596 -1.848 12.580 1.00 90.25 131 SER A CA 1
ATOM 1039 C C . SER A 1 131 ? -11.309 -2.816 13.528 1.00 90.25 131 SER A C 1
ATOM 1041 O O . SER A 1 131 ? -10.697 -3.695 14.130 1.00 90.25 131 SER A O 1
ATOM 1043 N N . ARG A 1 132 ? -12.627 -2.674 13.663 1.00 79.25 132 ARG A N 1
ATOM 1044 C CA . ARG A 1 132 ? -13.488 -3.609 14.396 1.00 79.25 132 ARG A CA 1
ATOM 1045 C C . ARG A 1 132 ? -14.808 -3.786 13.646 1.00 79.25 132 ARG A C 1
ATOM 1047 O O . ARG A 1 132 ? -15.270 -2.838 13.006 1.00 79.25 132 ARG A O 1
ATOM 1054 N N . SER A 1 133 ? -15.382 -4.988 13.719 1.00 65.12 133 SER A N 1
ATOM 1055 C CA . SER A 1 133 ? -16.740 -5.292 13.242 1.00 65.12 133 SER A CA 1
ATOM 1056 C C . SER A 1 133 ? -17.790 -4.737 14.198 1.00 65.12 133 SER A C 1
ATOM 1058 O O . SER A 1 133 ? -17.633 -5.008 15.414 1.00 65.12 133 SER A O 1
#

Foldseek 3Di:
DDFDPDFLLVLCVLLVCLLQVVLVVLDPVLNVVSVDDDDADDCSVVVVVVVVVVVVCVNVVSRPWTFDCDDPLLVQLVVLQVQLSVQLNVVSNQLSPADPVSHRCDDVNVVPVCSNVVSVVSNVSSSVSRIDD